Protein AF-A0AA88VQS3-F1 (afdb_monomer_lite)

InterPro domains:
  IPR018170 Aldo/keto reductase, conserved site [PS00798] (30-47)
  IPR020471 Aldo-keto reductase [PTHR11732] (58-135)
  IPR023210 NADP-dependent oxidoreductase domain [PF00248] (70-132)
  IPR036812 NAD(P)-dependent oxidoreductase domain superfamily [G3DSA:3.20.20.100] (1-56)
  IPR036812 NAD(P)-dependent oxidoreductase domain superfamily [G3DSA:3.20.20.100] (57-162)
  IPR036812 NAD(P)-dependent oxidoreductase domain superfamily [SSF51430] (1-52)
  IPR036812 NAD(P)-dependent oxidoreductase domain superfamily [SSF51430] (67-138)

Structure (mmCIF, N/CA/C/O backbone):
data_AF-A0AA88VQS3-F1
#
_entry.id   AF-A0AA88VQS3-F1
#
loop_
_atom_site.group_PDB
_atom_site.id
_atom_site.type_symbol
_atom_site.label_atom_id
_atom_site.label_alt_id
_atom_site.label_comp_id
_atom_site.label_asym_id
_atom_site.label_entity_id
_atom_site.label_seq_id
_atom_site.pdbx_PDB_ins_code
_atom_site.Cartn_x
_atom_site.Cartn_y
_atom_site.Cartn_z
_atom_site.occupancy
_atom_site.B_iso_or_equiv
_atom_site.auth_seq_id
_atom_site.auth_comp_id
_atom_site.auth_asym_id
_atom_site.auth_atom_id
_atom_site.pdbx_PDB_model_num
ATOM 1 N N . MET A 1 1 ? -13.549 12.069 -0.218 1.00 29.30 1 MET A N 1
ATOM 2 C CA . MET A 1 1 ? -14.129 12.288 -1.565 1.00 29.30 1 MET A CA 1
ATOM 3 C C . MET A 1 1 ? -13.356 11.408 -2.540 1.00 29.30 1 MET A C 1
ATOM 5 O O . MET A 1 1 ? -12.134 11.496 -2.493 1.00 29.30 1 MET A O 1
ATOM 9 N N . PRO A 1 2 ? -13.973 10.496 -3.319 1.00 37.31 2 PRO A N 1
ATOM 10 C CA . PRO A 1 2 ? -13.195 9.643 -4.212 1.00 37.31 2 PRO A CA 1
ATOM 11 C C . PRO A 1 2 ? -12.573 10.511 -5.309 1.00 37.31 2 PRO A C 1
ATOM 13 O O . PRO A 1 2 ? -13.267 11.294 -5.954 1.00 37.31 2 PRO A O 1
ATOM 16 N N . VAL A 1 3 ? -11.260 10.395 -5.486 1.00 45.16 3 VAL A N 1
ATOM 17 C CA . VAL A 1 3 ? -10.533 11.075 -6.559 1.00 45.16 3 VAL A CA 1
ATOM 18 C C . VAL A 1 3 ? -10.700 10.219 -7.811 1.00 45.16 3 VAL A C 1
ATOM 20 O O . VAL A 1 3 ? -10.183 9.103 -7.871 1.00 45.16 3 VAL A O 1
ATOM 23 N N . LEU A 1 4 ? -11.479 10.705 -8.779 1.00 41.00 4 LEU A N 1
ATOM 24 C CA . LEU A 1 4 ? -11.559 10.119 -10.116 1.00 41.00 4 LEU A CA 1
ATOM 25 C C . LEU A 1 4 ? -10.145 10.113 -10.715 1.00 41.00 4 LEU A C 1
ATOM 27 O O . LEU A 1 4 ? -9.501 11.158 -10.770 1.00 41.00 4 LEU A O 1
ATOM 31 N N . ARG A 1 5 ? -9.653 8.946 -11.138 1.00 43.94 5 ARG A N 1
ATOM 32 C CA . ARG A 1 5 ? -8.368 8.822 -11.838 1.00 43.94 5 ARG A CA 1
ATOM 33 C C . ARG A 1 5 ? -8.637 8.548 -13.310 1.00 43.94 5 ARG A C 1
ATOM 35 O O . ARG A 1 5 ? -9.440 7.678 -13.636 1.00 43.94 5 ARG A O 1
ATOM 42 N N . LEU A 1 6 ? -7.975 9.308 -14.171 1.00 43.62 6 LEU A N 1
ATOM 43 C CA . LEU A 1 6 ? -8.015 9.161 -15.622 1.00 43.62 6 LEU A CA 1
ATOM 44 C C . LEU A 1 6 ? -6.692 8.539 -16.076 1.00 43.62 6 LEU A C 1
ATOM 46 O O . LEU A 1 6 ? -5.639 8.908 -15.562 1.00 43.62 6 LEU A O 1
ATOM 50 N N . GLY A 1 7 ? -6.759 7.597 -17.014 1.00 54.59 7 GLY A N 1
ATOM 51 C CA . GLY A 1 7 ? -5.598 7.019 -17.691 1.00 54.59 7 GLY A CA 1
ATOM 52 C C . GLY A 1 7 ? -5.650 7.348 -19.179 1.00 54.59 7 GLY A C 1
ATOM 53 O O . GLY A 1 7 ? -6.736 7.411 -19.759 1.00 54.59 7 GLY A O 1
ATOM 54 N N . THR A 1 8 ? -4.494 7.578 -19.796 1.00 58.16 8 THR A N 1
ATOM 55 C CA . THR A 1 8 ? -4.369 7.834 -21.238 1.00 58.16 8 THR A CA 1
ATOM 56 C C . THR A 1 8 ? -3.200 7.017 -21.776 1.00 58.16 8 THR A C 1
ATOM 58 O O . THR A 1 8 ? -2.211 6.838 -21.069 1.00 58.16 8 THR A O 1
ATOM 61 N N . ALA A 1 9 ? -3.306 6.536 -23.012 1.00 61.72 9 ALA A N 1
ATOM 62 C CA . ALA A 1 9 ? -2.210 5.907 -23.738 1.00 61.72 9 ALA A CA 1
ATOM 63 C C . ALA A 1 9 ? -2.066 6.596 -25.098 1.00 61.72 9 ALA A C 1
ATOM 65 O O . ALA A 1 9 ? -3.059 7.052 -25.671 1.00 61.72 9 ALA A O 1
ATOM 66 N N . HIS A 1 10 ? -0.840 6.679 -25.611 1.00 64.44 10 HIS A N 1
ATOM 67 C CA . HIS A 1 10 ? -0.561 7.311 -26.896 1.00 64.44 10 HIS A CA 1
ATOM 68 C C . HIS A 1 10 ? -0.208 6.266 -27.962 1.00 64.44 10 HIS A C 1
ATOM 70 O O . HIS A 1 10 ? 0.568 5.348 -27.700 1.00 64.44 10 HIS A O 1
ATOM 76 N N . TYR A 1 11 ? -0.784 6.416 -29.160 1.00 59.56 11 TYR A N 1
ATOM 77 C CA . TYR A 1 11 ? -0.468 5.605 -30.335 1.00 59.56 11 TYR A CA 1
ATOM 78 C C . TYR A 1 11 ? -0.290 6.509 -31.570 1.00 59.56 11 TYR A C 1
ATOM 80 O O . TYR A 1 11 ? -1.195 7.304 -31.846 1.00 59.56 11 TYR A O 1
ATOM 88 N N . PRO A 1 12 ? 0.810 6.387 -32.342 1.00 73.00 12 PRO A N 1
ATOM 89 C CA . PRO A 1 12 ? 1.935 5.454 -32.168 1.00 73.00 12 PRO A CA 1
ATOM 90 C C . PRO A 1 12 ? 2.741 5.746 -30.895 1.00 73.00 12 PRO A C 1
ATOM 92 O O . PRO A 1 12 ? 2.630 6.832 -30.348 1.00 73.00 12 PRO A O 1
ATOM 95 N N . LEU A 1 13 ? 3.526 4.787 -30.396 1.00 74.56 13 LEU A N 1
ATOM 96 C CA . LEU A 1 13 ? 4.320 4.992 -29.177 1.00 74.56 13 LEU A CA 1
ATOM 97 C C . LEU A 1 13 ? 5.271 6.191 -29.344 1.00 74.56 13 LEU A C 1
ATOM 99 O O . LEU A 1 13 ? 5.919 6.345 -30.380 1.00 74.56 13 LEU A O 1
ATOM 103 N N . VAL A 1 14 ? 5.339 7.040 -28.320 1.00 77.12 14 VAL A N 1
ATOM 104 C CA . VAL A 1 14 ? 6.242 8.200 -28.263 1.00 77.12 14 VAL A CA 1
ATOM 105 C C . VAL A 1 14 ? 7.538 7.844 -27.545 1.00 77.12 14 VAL A C 1
ATOM 107 O O . VAL A 1 14 ? 7.583 6.917 -26.744 1.00 77.12 14 VAL A O 1
ATOM 110 N N . GLY A 1 15 ? 8.604 8.591 -27.839 1.00 80.56 15 GLY A N 1
ATOM 111 C CA . GLY A 1 15 ? 9.914 8.369 -27.229 1.00 80.56 15 GLY A CA 1
ATOM 112 C C . GLY A 1 15 ? 9.933 8.593 -25.712 1.00 80.56 15 GLY A C 1
ATOM 113 O O . GLY A 1 15 ? 9.138 9.371 -25.180 1.00 80.56 15 GLY A O 1
ATOM 114 N N . SER A 1 16 ? 10.898 7.949 -25.047 1.00 82.12 16 SER A N 1
ATOM 115 C CA . SER A 1 16 ? 11.086 7.936 -23.584 1.00 82.12 16 SER A CA 1
ATOM 116 C C . SER A 1 16 ? 11.011 9.331 -22.943 1.00 82.12 16 SER A C 1
ATOM 118 O O . SER A 1 16 ? 10.274 9.536 -21.983 1.00 82.12 16 SER A O 1
ATOM 120 N N . GLU A 1 17 ? 11.671 10.326 -23.544 1.00 85.00 17 GLU A N 1
ATOM 121 C CA . GLU A 1 17 ? 11.687 11.717 -23.060 1.00 85.00 17 GLU A CA 1
ATOM 122 C C . GLU A 1 17 ? 10.296 12.360 -22.993 1.00 85.00 17 GLU A C 1
ATOM 124 O O . GLU A 1 17 ? 9.970 13.078 -22.047 1.00 85.00 17 GLU A O 1
ATOM 129 N N . ALA A 1 18 ? 9.448 12.094 -23.990 1.00 84.44 18 ALA A N 1
ATOM 130 C CA . ALA A 1 18 ? 8.100 12.651 -24.026 1.00 84.44 18 ALA A CA 1
ATOM 131 C C . ALA A 1 18 ? 7.221 12.034 -22.930 1.00 84.44 18 ALA A C 1
ATOM 133 O O . ALA A 1 18 ? 6.451 12.746 -22.285 1.00 84.44 18 ALA A O 1
ATOM 134 N N . VAL A 1 19 ? 7.371 10.725 -22.694 1.00 84.62 19 VAL A N 1
ATOM 135 C CA . VAL A 1 19 ? 6.672 10.007 -21.620 1.00 84.62 19 VAL A CA 1
ATOM 136 C C . VAL A 1 19 ? 7.124 10.528 -20.260 1.00 84.62 19 VAL A C 1
ATOM 138 O O . VAL A 1 19 ? 6.284 10.919 -19.451 1.00 84.62 19 VAL A O 1
ATOM 141 N N . LYS A 1 20 ? 8.439 10.608 -20.032 1.00 86.50 20 LYS A N 1
ATOM 142 C CA . LYS A 1 20 ? 9.022 11.101 -18.780 1.00 86.50 20 LYS A CA 1
ATOM 143 C C . LYS A 1 20 ? 8.522 12.509 -18.446 1.00 86.50 20 LYS A C 1
ATOM 145 O O . LYS A 1 20 ? 8.022 12.739 -17.345 1.00 86.50 20 LYS A O 1
ATOM 150 N N . LYS A 1 21 ? 8.568 13.431 -19.415 1.00 87.31 21 LYS A N 1
ATOM 151 C CA . LYS A 1 21 ? 8.079 14.807 -19.240 1.00 87.31 21 LYS A CA 1
ATOM 152 C C . LYS A 1 21 ? 6.589 14.858 -18.883 1.00 87.31 21 LYS A C 1
ATOM 154 O O . LYS A 1 21 ? 6.214 15.566 -17.953 1.00 87.31 21 LYS A O 1
ATOM 159 N N . ALA A 1 22 ? 5.752 14.091 -19.582 1.00 84.62 22 ALA A N 1
ATOM 160 C CA . ALA A 1 22 ? 4.316 14.045 -19.304 1.00 84.62 22 ALA A CA 1
ATOM 161 C C . ALA A 1 22 ? 4.011 13.510 -17.893 1.00 84.62 22 ALA A C 1
ATOM 163 O O . ALA A 1 22 ? 3.106 14.007 -17.222 1.00 84.62 22 ALA A O 1
ATOM 164 N N . VAL A 1 23 ? 4.777 12.519 -17.425 1.00 82.94 23 VAL A N 1
ATOM 165 C CA . VAL A 1 23 ? 4.652 11.990 -16.060 1.00 82.94 23 VAL A CA 1
ATOM 166 C C . VAL A 1 23 ? 5.042 13.044 -15.022 1.00 82.94 23 VAL A C 1
ATOM 168 O O . VAL A 1 23 ? 4.299 13.227 -14.059 1.00 82.94 23 VAL A O 1
ATOM 171 N N . LEU A 1 24 ? 6.151 13.765 -15.216 1.00 84.38 24 LEU A N 1
ATOM 172 C CA . LEU A 1 24 ? 6.576 14.835 -14.302 1.00 84.38 24 LEU A CA 1
ATOM 173 C C . LEU A 1 24 ? 5.509 15.933 -14.177 1.00 84.38 24 LEU A C 1
ATOM 175 O O . LEU A 1 24 ? 5.097 16.261 -13.064 1.00 84.38 24 LEU A O 1
ATOM 179 N N . GLU A 1 25 ? 4.983 16.423 -15.303 1.00 83.75 25 GLU A N 1
ATOM 180 C CA . GLU A 1 25 ? 3.902 17.421 -15.316 1.00 83.75 25 GLU A CA 1
ATOM 181 C C . GLU A 1 25 ? 2.645 16.901 -14.601 1.00 83.75 25 GLU A C 1
ATOM 183 O O . GLU A 1 25 ? 2.011 17.616 -13.825 1.00 83.75 25 GLU A O 1
ATOM 188 N N . ALA A 1 26 ? 2.286 15.631 -14.802 1.00 78.88 26 ALA A N 1
ATOM 189 C CA . ALA A 1 26 ? 1.162 15.028 -14.098 1.00 78.88 26 ALA A CA 1
ATOM 190 C C . ALA A 1 26 ? 1.402 14.975 -12.576 1.00 78.88 26 ALA A C 1
ATOM 192 O O . ALA A 1 26 ? 0.485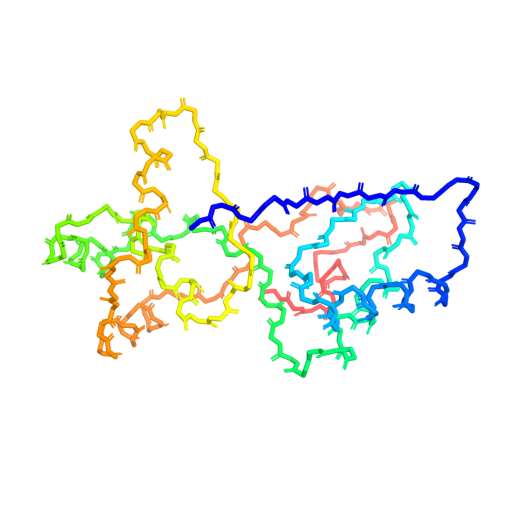 15.269 -11.803 1.00 78.88 26 ALA A O 1
ATOM 193 N N . ILE A 1 27 ? 2.617 14.648 -12.124 1.00 80.56 27 ILE A N 1
ATOM 194 C CA . ILE A 1 27 ? 2.968 14.668 -10.695 1.00 80.56 27 ILE A CA 1
ATOM 195 C C . ILE A 1 27 ? 2.839 16.089 -10.126 1.00 80.56 27 ILE A C 1
ATOM 197 O O . ILE A 1 27 ? 2.230 16.254 -9.058 1.00 80.56 27 ILE A O 1
ATOM 201 N N . GLU A 1 28 ? 3.333 17.106 -10.838 1.00 76.44 28 GLU A N 1
ATOM 202 C CA . GLU A 1 28 ? 3.198 18.524 -10.462 1.00 76.44 28 GLU A CA 1
ATOM 203 C C . GLU A 1 28 ? 1.729 18.960 -10.369 1.00 76.44 28 GLU A C 1
ATOM 205 O O . GLU A 1 28 ? 1.334 19.631 -9.414 1.00 76.44 28 GLU A O 1
ATOM 210 N N . LEU A 1 29 ? 0.887 18.499 -11.298 1.00 75.25 29 LEU A N 1
ATOM 211 C CA . LEU A 1 29 ? -0.559 18.753 -11.313 1.00 75.25 29 LEU A CA 1
ATOM 212 C C . LEU A 1 29 ? -1.343 17.968 -10.245 1.00 75.25 29 LEU A C 1
ATOM 214 O O . LEU A 1 29 ? -2.563 18.112 -10.142 1.00 75.25 29 LEU A O 1
ATOM 218 N N . GLY A 1 30 ? -0.671 17.143 -9.438 1.00 70.06 30 GLY A N 1
ATOM 219 C CA . GLY A 1 30 ? -1.286 16.420 -8.324 1.00 70.06 30 GLY A CA 1
ATOM 220 C C . GLY A 1 30 ? -1.735 14.994 -8.648 1.00 70.06 30 GLY A C 1
ATOM 221 O O . GLY A 1 30 ? -2.363 14.354 -7.800 1.00 70.06 30 GLY A O 1
ATOM 222 N N . TYR A 1 31 ? -1.400 14.451 -9.823 1.00 66.50 31 TYR A N 1
ATOM 223 C CA . TYR A 1 31 ? -1.606 13.029 -10.093 1.00 66.50 31 TYR A CA 1
ATOM 224 C C . TYR A 1 31 ? -0.679 12.202 -9.196 1.00 66.50 31 TYR A C 1
ATOM 226 O O . TYR A 1 31 ? 0.490 12.522 -8.972 1.00 66.50 31 TYR A O 1
ATOM 234 N N . ARG A 1 32 ? -1.233 11.137 -8.619 1.00 67.44 32 ARG A N 1
ATOM 235 C CA . ARG A 1 32 ? -0.531 10.225 -7.696 1.00 67.44 32 ARG A CA 1
ATOM 236 C C . ARG A 1 32 ? -0.672 8.764 -8.104 1.00 67.44 32 ARG A C 1
ATOM 238 O O . ARG A 1 32 ? -0.334 7.864 -7.344 1.00 67.44 32 ARG A O 1
ATOM 245 N N . HIS A 1 33 ? -1.226 8.520 -9.285 1.00 70.38 33 HIS A N 1
ATOM 246 C CA . HIS A 1 33 ? -1.433 7.183 -9.803 1.00 70.38 33 HIS A CA 1
ATOM 247 C C . HIS A 1 33 ? -1.051 7.133 -11.262 1.00 70.38 33 HIS A C 1
ATOM 249 O O . HIS A 1 33 ? -1.607 7.865 -12.076 1.00 70.38 33 HIS A O 1
ATOM 255 N N . PHE A 1 34 ? -0.135 6.225 -11.539 1.00 72.12 34 PHE A N 1
ATOM 256 C CA . PHE A 1 34 ? 0.393 5.935 -12.849 1.00 72.12 34 PHE A CA 1
ATOM 257 C C . PHE A 1 34 ? 0.308 4.423 -13.006 1.00 72.12 34 PHE A C 1
ATOM 259 O O . PHE A 1 34 ? 0.629 3.690 -12.068 1.00 72.12 34 PHE A O 1
ATOM 266 N N . ASP A 1 35 ? -0.192 3.980 -14.149 1.00 72.31 35 ASP A N 1
ATOM 267 C CA . ASP A 1 35 ? -0.284 2.573 -14.517 1.00 72.31 35 ASP A CA 1
ATOM 268 C C . ASP A 1 35 ? 0.547 2.375 -15.783 1.00 72.31 35 ASP A C 1
ATOM 270 O O . ASP A 1 35 ? 0.521 3.216 -16.683 1.00 72.31 35 ASP A O 1
ATOM 274 N N . THR A 1 36 ? 1.316 1.294 -15.828 1.00 70.56 36 THR A N 1
ATOM 275 C CA . THR A 1 36 ? 2.165 0.936 -16.967 1.00 70.56 36 THR A CA 1
ATOM 276 C C . THR A 1 36 ? 2.098 -0.570 -17.177 1.00 70.56 36 THR A C 1
ATOM 278 O O . THR A 1 36 ? 1.865 -1.330 -16.238 1.00 70.56 36 THR A O 1
ATOM 281 N N . ALA A 1 37 ? 2.299 -1.010 -18.414 1.00 67.75 37 ALA A N 1
ATOM 282 C CA . ALA A 1 37 ? 2.341 -2.415 -18.788 1.00 67.75 37 ALA A CA 1
ATOM 283 C C . ALA A 1 37 ? 3.330 -2.607 -19.937 1.00 67.75 37 ALA A C 1
ATOM 285 O O . ALA A 1 37 ? 3.488 -1.698 -20.753 1.00 67.75 37 ALA A O 1
ATOM 286 N N . PHE A 1 38 ? 3.893 -3.819 -20.050 1.00 64.75 38 PHE A N 1
ATOM 287 C CA . PHE A 1 38 ? 4.997 -4.134 -20.975 1.00 64.75 38 PHE A CA 1
ATOM 288 C C . PHE A 1 38 ? 4.713 -3.733 -22.425 1.00 64.75 38 PHE A C 1
ATOM 290 O O . PHE A 1 38 ? 5.603 -3.337 -23.172 1.00 64.75 38 PHE A O 1
ATOM 297 N N . LEU A 1 39 ? 3.441 -3.788 -22.820 1.00 68.94 39 LEU A N 1
ATOM 298 C CA . LEU A 1 39 ? 2.983 -3.410 -24.151 1.00 68.94 39 LEU A CA 1
ATOM 299 C C . LEU A 1 39 ? 3.212 -1.923 -24.484 1.00 68.94 39 LEU A C 1
ATOM 301 O O . LEU A 1 39 ? 3.343 -1.583 -25.658 1.00 68.94 39 LEU A O 1
ATOM 305 N N . TYR A 1 40 ? 3.234 -1.044 -23.481 1.00 70.94 40 TYR A N 1
ATOM 306 C CA . TYR A 1 40 ? 3.357 0.404 -23.660 1.00 70.94 40 TYR A CA 1
ATOM 307 C C . TYR A 1 40 ? 4.813 0.875 -23.710 1.00 70.94 40 TYR A C 1
ATOM 309 O O . TYR A 1 40 ? 5.060 1.968 -24.212 1.00 70.94 40 TYR A O 1
ATOM 317 N N . GLN A 1 41 ? 5.764 0.060 -23.233 1.00 73.75 41 GLN A N 1
ATOM 318 C CA . GLN A 1 41 ? 7.188 0.412 -23.132 1.00 73.75 41 GLN A CA 1
ATOM 319 C C . GLN A 1 41 ? 7.417 1.734 -22.377 1.00 73.75 41 GLN A C 1
ATOM 321 O O . GLN A 1 41 ? 8.304 2.521 -22.704 1.00 73.75 41 GLN A O 1
ATOM 326 N N . THR A 1 42 ? 6.578 1.997 -21.374 1.00 79.19 42 THR A N 1
ATOM 327 C CA . THR A 1 42 ? 6.594 3.232 -20.577 1.00 79.19 42 THR A CA 1
ATOM 328 C C . THR A 1 42 ? 7.169 3.030 -19.180 1.00 79.19 42 THR A C 1
ATOM 330 O O . THR A 1 42 ? 7.297 3.999 -18.437 1.00 79.19 42 THR A O 1
ATOM 333 N N . GLU A 1 43 ? 7.528 1.800 -18.808 1.00 79.06 43 GLU A N 1
ATOM 334 C CA . GLU A 1 43 ? 8.018 1.442 -17.475 1.00 79.06 43 GLU A CA 1
ATOM 335 C C . GLU A 1 43 ? 9.276 2.206 -17.093 1.00 79.06 43 GLU A C 1
ATOM 337 O O . GLU A 1 43 ? 9.330 2.804 -16.020 1.00 79.06 43 GLU A O 1
ATOM 342 N N . GLN A 1 44 ? 10.271 2.199 -17.981 1.00 79.44 44 GLN A N 1
ATOM 343 C CA . GLN A 1 44 ? 11.555 2.842 -17.740 1.00 79.44 44 GLN A CA 1
ATOM 344 C C . GLN A 1 44 ? 11.416 4.370 -17.585 1.00 79.44 44 GLN A C 1
ATOM 346 O O . GLN A 1 44 ? 11.782 4.874 -16.522 1.00 79.44 44 GLN A O 1
ATOM 351 N N . PRO A 1 45 ? 10.818 5.121 -18.537 1.00 83.12 45 PRO A N 1
ATOM 352 C CA . PRO A 1 45 ? 10.622 6.563 -18.360 1.00 83.12 45 PRO A CA 1
ATOM 353 C C . PRO A 1 45 ? 9.713 6.922 -17.179 1.00 83.12 45 PRO A C 1
ATOM 355 O O . PRO A 1 45 ? 9.915 7.962 -16.552 1.00 83.12 45 PRO A O 1
ATOM 358 N N . LEU A 1 46 ? 8.722 6.084 -16.849 1.00 82.50 46 LEU A N 1
ATOM 359 C CA . LEU A 1 46 ? 7.901 6.271 -15.651 1.00 82.50 46 LEU A CA 1
ATOM 360 C C . LEU A 1 46 ? 8.743 6.134 -14.377 1.00 82.50 46 LEU A C 1
ATOM 362 O O . LEU A 1 46 ? 8.635 6.976 -13.487 1.00 82.50 46 LEU A O 1
ATOM 366 N N . GLY A 1 47 ? 9.581 5.098 -14.292 1.00 78.38 47 GLY A N 1
ATOM 367 C CA . GLY A 1 47 ? 10.490 4.885 -13.166 1.00 78.38 47 GLY A CA 1
ATOM 368 C C . GLY A 1 47 ? 11.458 6.052 -12.984 1.00 78.38 47 GLY A C 1
ATOM 369 O O . GLY A 1 47 ? 11.592 6.570 -11.876 1.00 78.38 47 GLY A O 1
ATOM 370 N N . GLU A 1 48 ? 12.051 6.531 -14.078 1.00 82.94 48 GLU A N 1
ATOM 371 C CA . GLU A 1 48 ? 12.939 7.698 -14.074 1.00 82.94 48 GLU A CA 1
ATOM 372 C C . GLU A 1 48 ? 12.218 8.975 -13.618 1.00 82.94 48 GLU A C 1
ATOM 374 O O . GLU A 1 48 ? 12.744 9.706 -12.781 1.00 82.94 48 GLU A O 1
ATOM 379 N N . ALA A 1 49 ? 11.007 9.241 -14.123 1.00 83.50 49 ALA A N 1
ATOM 380 C CA . ALA A 1 49 ? 10.211 10.398 -13.709 1.00 83.50 49 ALA A CA 1
ATOM 381 C C . ALA A 1 49 ? 9.815 10.334 -12.227 1.00 83.50 49 ALA A C 1
ATOM 383 O O . ALA A 1 49 ? 9.857 11.347 -11.532 1.00 83.50 49 ALA A O 1
ATOM 384 N N . ILE A 1 50 ? 9.442 9.152 -11.726 1.00 82.06 50 ILE A N 1
ATOM 385 C CA . ILE A 1 50 ? 9.114 8.957 -10.309 1.00 82.06 50 ILE A CA 1
ATOM 386 C C . ILE A 1 50 ? 10.353 9.179 -9.440 1.00 82.06 50 ILE A C 1
ATOM 388 O O . ILE A 1 50 ? 10.253 9.882 -8.437 1.00 82.06 50 ILE A O 1
ATOM 392 N N . ALA A 1 51 ? 11.504 8.615 -9.817 1.00 78.19 51 ALA A N 1
ATOM 393 C CA . ALA A 1 51 ? 12.756 8.779 -9.080 1.00 78.19 51 ALA A CA 1
ATOM 394 C C . ALA A 1 51 ? 13.231 10.241 -9.054 1.00 78.19 51 ALA A C 1
ATOM 396 O O . ALA A 1 51 ? 13.778 10.699 -8.053 1.00 78.19 51 ALA A O 1
ATOM 397 N N . GLU A 1 52 ? 12.998 10.980 -10.140 1.00 82.69 52 GLU A N 1
ATOM 398 C CA . GLU A 1 52 ? 13.309 12.407 -10.235 1.00 82.69 52 GLU A CA 1
ATOM 399 C C . GLU A 1 52 ? 12.343 13.270 -9.407 1.00 82.69 52 GLU A C 1
ATOM 401 O O . GLU A 1 52 ? 12.775 14.180 -8.701 1.00 82.69 52 GLU A O 1
ATOM 406 N N . ALA A 1 53 ? 11.041 12.975 -9.449 1.00 78.94 53 ALA A N 1
ATOM 407 C CA . ALA A 1 53 ? 10.023 13.759 -8.750 1.00 78.94 53 ALA A CA 1
ATOM 408 C C . ALA A 1 53 ? 9.917 13.450 -7.248 1.00 78.94 53 ALA A C 1
ATOM 410 O O . ALA A 1 53 ? 9.425 14.282 -6.480 1.00 78.94 53 ALA A O 1
ATOM 411 N N . LEU A 1 54 ? 10.326 12.254 -6.820 1.00 66.50 54 LEU A N 1
ATOM 412 C CA . LEU A 1 54 ? 10.239 11.801 -5.436 1.00 66.50 54 LEU A CA 1
ATOM 413 C C . LEU A 1 54 ? 11.618 11.322 -4.966 1.00 66.50 54 LEU A C 1
ATOM 415 O O . LEU A 1 54 ? 12.044 10.235 -5.359 1.00 66.50 54 LEU A O 1
ATOM 419 N N . PRO A 1 55 ? 12.306 12.063 -4.076 1.00 47.88 55 PRO A N 1
ATOM 420 C CA . PRO A 1 55 ? 13.486 11.533 -3.410 1.00 47.88 55 PRO A CA 1
ATOM 421 C C . PRO A 1 55 ? 13.073 10.334 -2.539 1.00 47.88 55 PRO A C 1
ATOM 423 O O . PRO A 1 55 ? 12.503 10.502 -1.467 1.00 47.88 55 PRO A O 1
ATOM 426 N N . VAL A 1 56 ? 13.323 9.130 -3.067 1.00 45.69 56 VAL A N 1
ATOM 427 C CA . VAL A 1 56 ? 13.281 7.798 -2.435 1.00 45.69 56 VAL A CA 1
ATOM 428 C C . VAL A 1 56 ? 12.108 7.567 -1.468 1.00 45.69 56 VAL A C 1
ATOM 430 O O . VAL A 1 56 ? 12.252 7.723 -0.261 1.00 45.69 56 VAL A O 1
ATOM 433 N N . ALA A 1 57 ? 10.969 7.099 -1.994 1.00 35.00 57 ALA A N 1
ATOM 434 C CA . ALA A 1 57 ? 9.995 6.282 -1.248 1.00 35.00 57 ALA A CA 1
ATOM 435 C C . ALA A 1 57 ? 8.981 5.588 -2.186 1.00 35.00 57 ALA A C 1
ATOM 437 O O . ALA A 1 57 ? 7.770 5.652 -1.978 1.00 35.00 57 ALA A O 1
ATOM 438 N N . ALA A 1 58 ? 9.440 4.922 -3.249 1.00 32.84 58 ALA A N 1
ATOM 439 C CA . ALA A 1 58 ? 8.576 4.039 -4.034 1.00 32.84 58 ALA A CA 1
ATOM 440 C C . ALA A 1 58 ? 8.579 2.633 -3.413 1.00 32.84 58 ALA A C 1
ATOM 442 O O . ALA A 1 58 ? 9.110 1.682 -3.979 1.00 32.84 58 ALA A O 1
ATOM 443 N N . HIS A 1 59 ? 7.992 2.484 -2.223 1.00 40.09 59 HIS A N 1
ATOM 444 C CA . HIS A 1 59 ? 7.694 1.146 -1.724 1.00 40.09 59 HIS A CA 1
ATOM 445 C C . HIS A 1 59 ? 6.534 0.577 -2.536 1.00 40.09 59 HIS A C 1
ATOM 447 O O . HIS A 1 59 ? 5.383 1.006 -2.420 1.00 40.09 59 HIS A O 1
ATOM 453 N N . SER A 1 60 ? 6.890 -0.367 -3.413 1.00 41.19 60 SER A N 1
ATOM 454 C CA . SER A 1 60 ? 5.967 -1.232 -4.139 1.00 41.19 60 SER A CA 1
ATOM 455 C C . SER A 1 60 ? 4.822 -1.689 -3.232 1.00 41.19 60 SER A C 1
ATOM 457 O O . SER A 1 60 ? 5.002 -1.933 -2.040 1.00 41.19 60 SER A O 1
ATOM 459 N N . SER A 1 61 ? 3.624 -1.760 -3.812 1.00 37.44 61 SER A N 1
ATOM 460 C CA . SER A 1 61 ? 2.376 -2.142 -3.155 1.00 37.44 61 SER A CA 1
ATOM 461 C C . SER A 1 61 ? 2.578 -3.315 -2.191 1.00 37.44 61 SER A C 1
ATOM 463 O O . SER A 1 61 ? 2.658 -4.468 -2.620 1.00 37.44 61 SER A O 1
ATOM 465 N N . LEU A 1 62 ? 2.647 -3.007 -0.893 1.00 38.78 62 LEU A N 1
ATOM 466 C CA . LEU A 1 62 ? 2.711 -3.972 0.199 1.00 38.78 62 LEU A CA 1
ATOM 467 C C . LEU A 1 62 ? 1.438 -4.813 0.142 1.00 38.78 62 LEU A C 1
ATOM 469 O O . LEU A 1 62 ? 0.382 -4.461 0.673 1.00 38.78 62 LEU A O 1
ATOM 473 N N . ARG A 1 63 ? 1.510 -5.944 -0.557 1.00 43.94 63 ARG A N 1
ATOM 474 C CA . ARG A 1 63 ? 0.495 -6.973 -0.427 1.00 43.94 63 ARG A CA 1
ATOM 475 C C . ARG A 1 63 ? 0.742 -7.604 0.935 1.00 43.94 63 ARG A C 1
ATOM 477 O O . ARG A 1 63 ? 1.729 -8.303 1.130 1.00 43.94 63 ARG A O 1
ATOM 484 N N . ALA A 1 64 ? -0.164 -7.319 1.862 1.00 42.84 64 ALA A N 1
ATOM 485 C CA . ALA A 1 64 ? -0.245 -7.803 3.236 1.00 42.84 64 ALA A CA 1
ATOM 486 C C . ALA A 1 64 ? -0.415 -9.341 3.341 1.00 42.84 64 ALA A C 1
ATOM 488 O O . ALA A 1 64 ? -1.299 -9.829 4.039 1.00 42.84 64 ALA A O 1
ATOM 489 N N . VAL A 1 65 ? 0.388 -10.130 2.618 1.00 38.78 65 VAL A N 1
ATOM 490 C CA . VAL A 1 65 ? 0.289 -11.598 2.582 1.00 38.78 65 VAL A CA 1
ATOM 491 C C . VAL A 1 65 ? 0.895 -12.221 3.849 1.00 38.78 65 VAL A C 1
ATOM 493 O O . VAL A 1 65 ? 0.439 -13.275 4.272 1.00 38.78 65 VAL A O 1
ATOM 496 N N . GLY A 1 66 ? 1.817 -11.531 4.536 1.00 43.97 66 GLY A N 1
ATOM 497 C CA . GLY A 1 66 ? 2.342 -11.944 5.852 1.00 43.97 66 GLY A CA 1
ATOM 498 C C . GLY A 1 66 ? 1.626 -11.333 7.068 1.00 43.97 66 GLY A C 1
ATOM 499 O O . GLY A 1 66 ? 1.811 -11.783 8.193 1.00 43.97 66 GLY A O 1
ATOM 500 N N . ALA A 1 67 ? 0.788 -10.315 6.862 1.00 55.34 67 ALA A N 1
ATOM 501 C CA . ALA A 1 67 ? 0.229 -9.499 7.940 1.00 55.34 67 ALA A CA 1
ATOM 502 C C . ALA A 1 67 ? -1.028 -10.112 8.590 1.00 55.34 67 ALA A C 1
ATOM 504 O O . ALA A 1 67 ? -1.300 -9.892 9.767 1.00 55.34 67 ALA A O 1
ATOM 505 N N . ALA A 1 68 ? -1.794 -10.923 7.851 1.00 51.25 68 ALA A N 1
ATOM 506 C CA . ALA A 1 68 ? -3.072 -11.462 8.328 1.00 51.25 68 ALA A CA 1
ATOM 507 C C . ALA A 1 68 ? -2.944 -12.412 9.541 1.00 51.25 68 ALA A C 1
ATOM 509 O O . ALA A 1 68 ? -3.917 -12.610 10.266 1.00 51.25 68 ALA A O 1
ATOM 510 N N . GLY A 1 69 ? -1.757 -12.990 9.764 1.00 59.81 69 GLY A N 1
ATOM 511 C CA . GLY A 1 69 ? -1.454 -13.857 10.908 1.00 59.81 69 GLY A CA 1
ATOM 512 C C . GLY A 1 69 ? -0.730 -13.165 12.068 1.00 59.81 69 GLY A C 1
ATOM 513 O O . GLY A 1 69 ? -0.484 -13.815 13.079 1.00 59.81 69 GLY A O 1
ATOM 514 N N . CYS A 1 70 ? -0.381 -11.882 11.939 1.00 80.50 70 CYS A N 1
ATOM 515 C CA . CYS A 1 70 ? 0.395 -11.159 12.942 1.00 80.50 70 CYS A CA 1
ATOM 516 C C . CYS A 1 70 ? -0.471 -10.832 14.166 1.00 80.50 70 CYS A C 1
ATOM 518 O O . CYS A 1 70 ? -1.493 -10.155 14.044 1.00 80.50 70 CYS A O 1
ATOM 520 N N . GLU A 1 71 ? -0.051 -11.287 15.346 1.00 88.94 71 GLU A N 1
ATOM 521 C CA . GLU A 1 71 ? -0.805 -11.078 16.587 1.00 88.94 71 GLU A CA 1
ATOM 522 C C . GLU A 1 71 ? -0.903 -9.591 16.949 1.00 88.94 71 GLU A C 1
ATOM 524 O O . GLU A 1 71 ? -1.981 -9.110 17.281 1.00 88.94 71 GLU A O 1
ATOM 529 N N . VAL A 1 72 ? 0.171 -8.827 16.717 1.00 91.00 72 VAL A N 1
ATOM 530 C CA . VAL A 1 72 ? 0.200 -7.367 16.914 1.00 91.00 72 VAL A CA 1
ATOM 531 C C . VAL A 1 72 ? -0.909 -6.668 16.125 1.00 91.00 72 VAL A C 1
ATOM 533 O O . VAL A 1 72 ? -1.572 -5.769 16.636 1.00 91.00 72 VAL A O 1
ATOM 536 N N . LEU A 1 73 ? -1.160 -7.092 14.884 1.00 90.69 73 LEU A N 1
ATOM 537 C CA . LEU A 1 73 ? -2.219 -6.499 14.069 1.00 90.69 73 LEU A CA 1
ATOM 538 C C . LEU A 1 73 ? -3.619 -6.864 14.565 1.00 90.69 73 LEU A C 1
ATOM 540 O O . LEU A 1 73 ? -4.527 -6.044 14.428 1.00 90.69 73 LEU A O 1
ATOM 544 N N . LYS A 1 74 ? -3.808 -8.059 15.136 1.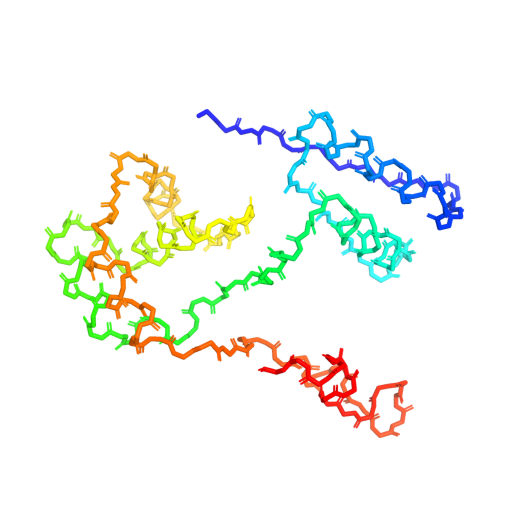00 92.19 74 LYS A N 1
ATOM 545 C CA . LYS A 1 74 ? -5.087 -8.463 15.739 1.00 92.19 74 LYS A CA 1
ATOM 546 C C . LYS A 1 74 ? -5.368 -7.682 17.016 1.00 92.19 74 LYS A C 1
ATOM 548 O O . LYS A 1 74 ? -6.472 -7.170 17.155 1.00 92.19 74 LYS A O 1
ATOM 553 N N . GLU A 1 75 ? -4.373 -7.537 17.888 1.00 94.06 75 GLU A N 1
ATOM 554 C CA . GLU A 1 75 ? -4.490 -6.762 19.129 1.00 94.06 75 GLU A CA 1
ATOM 555 C C . GLU A 1 75 ? -4.864 -5.303 18.838 1.00 94.06 75 GLU A C 1
ATOM 557 O O . GLU A 1 75 ? -5.793 -4.758 19.434 1.00 94.06 75 GLU A O 1
ATOM 562 N N . ILE A 1 76 ? -4.188 -4.677 17.867 1.00 94.62 76 ILE A N 1
ATOM 563 C CA . ILE A 1 76 ? -4.493 -3.301 17.450 1.00 94.62 76 ILE A CA 1
ATOM 564 C C . ILE A 1 76 ? -5.886 -3.222 16.813 1.00 94.62 76 ILE A C 1
ATOM 566 O O . ILE A 1 76 ? -6.640 -2.286 17.082 1.00 94.62 76 ILE A O 1
ATOM 570 N N . ALA A 1 77 ? -6.251 -4.198 15.977 1.00 93.62 77 ALA A N 1
ATOM 571 C CA . ALA A 1 77 ? -7.571 -4.261 15.356 1.00 93.62 77 ALA A CA 1
ATOM 572 C C . ALA A 1 77 ? -8.688 -4.344 16.410 1.00 93.62 77 ALA A C 1
ATOM 574 O O . ALA A 1 77 ? -9.654 -3.582 16.336 1.00 93.62 77 ALA A O 1
ATOM 575 N N . GLU A 1 78 ? -8.525 -5.199 17.421 1.00 95.50 78 GLU A N 1
ATOM 576 C CA . GLU A 1 78 ? -9.464 -5.341 18.534 1.00 95.50 78 GLU A CA 1
ATOM 577 C C . GLU A 1 78 ? -9.551 -4.056 19.366 1.00 95.50 78 GLU A C 1
ATOM 579 O O . GLU A 1 78 ? -10.647 -3.528 19.558 1.00 95.50 78 GLU A O 1
ATOM 584 N N . ALA A 1 79 ? -8.409 -3.481 19.759 1.00 95.62 79 ALA A N 1
ATOM 585 C CA . ALA A 1 79 ? -8.359 -2.242 20.538 1.00 95.62 79 ALA A CA 1
ATOM 586 C C . ALA A 1 79 ? -9.026 -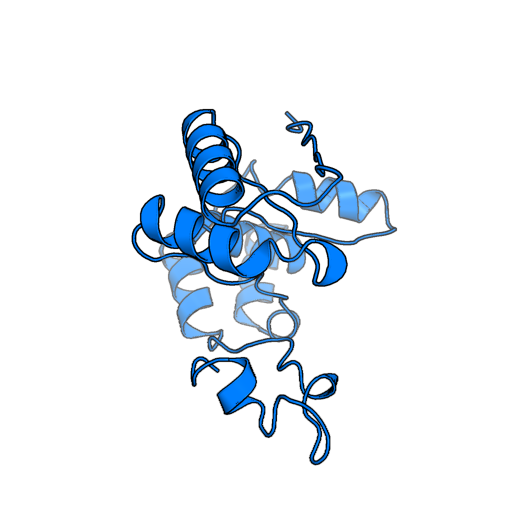1.051 19.823 1.00 95.62 79 ALA A C 1
ATOM 588 O O . ALA A 1 79 ? -9.626 -0.189 20.467 1.00 95.62 79 ALA A O 1
ATOM 589 N N . LYS A 1 80 ? -8.946 -0.997 18.487 1.00 94.12 80 LYS A N 1
ATOM 590 C CA . LYS A 1 80 ? -9.553 0.066 17.666 1.00 94.12 80 LYS A CA 1
ATOM 591 C C . LYS A 1 80 ? -10.989 -0.239 17.234 1.00 94.12 80 LYS A C 1
ATOM 593 O O . LYS A 1 80 ? -11.632 0.635 16.648 1.00 94.12 80 LYS A O 1
ATOM 598 N N . GLY A 1 81 ? -11.485 -1.458 17.453 1.00 94.81 81 GLY A N 1
ATOM 599 C CA . GLY A 1 81 ? -12.757 -1.916 16.889 1.00 94.81 81 GLY A CA 1
ATOM 600 C C . GLY A 1 81 ? -12.761 -1.904 15.354 1.00 94.81 81 GLY A C 1
ATOM 601 O O . GLY A 1 81 ? -13.764 -1.544 14.735 1.00 94.81 81 GLY A O 1
ATOM 602 N N . LYS A 1 82 ? -11.624 -2.230 14.730 1.00 94.94 82 LYS A N 1
ATOM 603 C CA . LYS A 1 82 ? -11.426 -2.258 13.272 1.00 94.94 82 LYS A CA 1
ATOM 604 C C . LYS A 1 82 ? -11.040 -3.659 12.815 1.00 94.94 82 LYS A C 1
ATOM 606 O O . LYS A 1 82 ? -10.705 -4.523 13.614 1.00 94.94 82 LYS A O 1
ATOM 611 N N . SER A 1 83 ? -11.090 -3.911 11.510 1.00 91.12 83 SER A N 1
ATOM 612 C CA . SER A 1 83 ? -10.565 -5.165 10.960 1.00 91.12 83 SER A CA 1
ATOM 613 C C . SER A 1 83 ? -9.043 -5.115 10.798 1.00 91.12 83 SER A C 1
ATOM 615 O O . SER A 1 83 ? -8.469 -4.057 10.544 1.00 91.12 83 SER A O 1
ATOM 617 N N . VAL A 1 84 ? -8.385 -6.279 10.841 1.00 90.44 84 VAL A N 1
ATOM 618 C CA . VAL A 1 84 ? -6.944 -6.407 10.533 1.00 90.44 84 VAL A CA 1
ATOM 619 C C . VAL A 1 84 ? -6.606 -5.795 9.169 1.00 90.44 84 VAL A C 1
ATOM 621 O O . VAL A 1 84 ? -5.583 -5.131 9.022 1.00 90.44 84 VAL A O 1
ATOM 624 N N . ALA A 1 85 ? -7.493 -5.951 8.180 1.00 85.94 85 ALA A N 1
ATOM 625 C CA . ALA A 1 85 ? -7.335 -5.330 6.869 1.00 85.94 85 ALA A CA 1
ATOM 626 C C . ALA A 1 85 ? -7.294 -3.797 6.972 1.00 85.94 85 ALA A C 1
ATOM 628 O O . ALA A 1 85 ? -6.375 -3.184 6.442 1.00 85.94 85 ALA A O 1
ATOM 629 N N . GLN A 1 86 ? -8.223 -3.176 7.704 1.00 90.19 86 GLN A N 1
ATOM 630 C CA . GLN A 1 86 ? -8.218 -1.725 7.914 1.00 90.19 86 GLN A CA 1
ATOM 631 C C . GLN A 1 86 ? -6.948 -1.245 8.623 1.00 90.19 86 GLN A C 1
ATOM 633 O O . GLN A 1 86 ? -6.413 -0.213 8.230 1.00 90.19 86 GLN A O 1
ATOM 638 N N . VAL A 1 87 ? -6.436 -1.990 9.610 1.00 92.00 87 VAL A N 1
ATOM 639 C CA . VAL A 1 87 ? -5.164 -1.662 10.280 1.00 92.00 87 VAL A CA 1
ATOM 640 C C . VAL A 1 87 ? -3.995 -1.709 9.298 1.00 92.00 87 VAL A C 1
ATOM 642 O O . VAL A 1 87 ? -3.219 -0.759 9.243 1.00 92.00 87 VAL A O 1
ATOM 645 N N . CYS A 1 88 ? -3.904 -2.749 8.464 1.00 87.00 88 CYS A N 1
ATOM 646 C CA . CYS A 1 88 ? -2.857 -2.851 7.441 1.00 87.00 88 CYS A CA 1
ATOM 647 C C . CYS A 1 88 ? -2.906 -1.676 6.455 1.00 87.00 88 CYS A C 1
ATOM 649 O O . CYS A 1 88 ? -1.878 -1.087 6.129 1.00 87.00 88 CYS A O 1
ATOM 651 N N . LEU A 1 89 ? -4.107 -1.330 5.986 1.00 86.12 89 LEU A N 1
ATOM 652 C CA . LEU A 1 89 ? -4.312 -0.235 5.039 1.00 86.12 89 LEU A CA 1
ATOM 653 C C . LEU A 1 89 ? -4.005 1.122 5.663 1.00 86.12 89 LEU A C 1
ATOM 655 O O . LEU A 1 89 ? -3.356 1.952 5.030 1.00 86.12 89 LEU A O 1
ATOM 659 N N . ARG A 1 90 ? -4.440 1.338 6.908 1.00 91.69 90 ARG A N 1
ATOM 660 C CA . ARG A 1 90 ? -4.146 2.560 7.653 1.00 91.69 90 ARG A CA 1
ATOM 661 C C . ARG A 1 90 ? -2.649 2.716 7.878 1.00 91.69 90 ARG A C 1
ATOM 663 O O . ARG A 1 90 ? -2.123 3.798 7.647 1.00 91.69 90 ARG A O 1
ATOM 670 N N . TRP A 1 91 ? -1.974 1.645 8.283 1.00 89.19 91 TRP A N 1
ATOM 671 C CA . TRP A 1 91 ? -0.533 1.665 8.497 1.00 89.19 91 TRP A CA 1
ATOM 672 C C . TRP A 1 91 ? 0.215 1.979 7.202 1.00 89.19 91 TRP A C 1
ATOM 674 O O . TRP A 1 91 ? 0.999 2.920 7.184 1.00 89.19 91 TRP A O 1
ATOM 684 N N . ALA A 1 92 ? -0.095 1.292 6.095 1.00 82.38 92 ALA A N 1
ATOM 685 C CA . ALA A 1 92 ? 0.503 1.592 4.792 1.00 82.38 92 ALA A CA 1
ATOM 686 C C . ALA A 1 92 ? 0.284 3.059 4.376 1.00 82.38 92 ALA A C 1
ATOM 688 O O . ALA A 1 92 ? 1.210 3.712 3.899 1.00 82.38 92 ALA A O 1
ATOM 689 N N . TYR A 1 93 ? -0.915 3.601 4.612 1.00 83.06 93 TYR A N 1
ATOM 690 C CA . TYR A 1 93 ? -1.211 5.010 4.350 1.00 83.06 93 TYR A CA 1
ATOM 691 C C . TYR A 1 93 ? -0.339 5.952 5.196 1.00 83.06 93 TYR A C 1
ATOM 693 O O . TYR A 1 93 ? 0.244 6.890 4.657 1.00 83.06 93 TYR A O 1
ATOM 701 N N . GLU A 1 94 ? -0.201 5.690 6.499 1.00 84.69 94 GLU A N 1
ATOM 702 C CA . GLU A 1 94 ? 0.622 6.504 7.407 1.00 84.69 94 GLU A CA 1
ATOM 703 C C . GLU A 1 94 ? 2.131 6.373 7.154 1.00 84.69 94 GLU A C 1
ATOM 705 O O . GLU A 1 94 ? 2.863 7.321 7.423 1.00 84.69 94 GLU A O 1
ATOM 710 N N . GLN A 1 95 ? 2.595 5.257 6.578 1.00 81.31 95 GLN A N 1
ATOM 711 C CA . GLN A 1 95 ? 3.975 5.112 6.090 1.00 81.31 95 GLN A CA 1
ATOM 712 C C . GLN A 1 95 ? 4.243 5.902 4.793 1.00 81.31 95 GLN A C 1
ATOM 714 O O . GLN A 1 95 ? 5.353 5.866 4.268 1.00 81.31 95 GLN A O 1
ATOM 719 N N . GLY A 1 96 ? 3.245 6.605 4.246 1.00 74.19 96 GLY A N 1
ATOM 720 C CA . GLY A 1 96 ? 3.400 7.399 3.028 1.00 74.19 96 GLY A CA 1
ATOM 721 C C . GLY A 1 96 ? 3.269 6.595 1.734 1.00 74.19 96 GLY A C 1
ATOM 722 O O . GLY A 1 96 ? 3.641 7.095 0.672 1.00 74.19 96 GLY A O 1
ATOM 723 N N . VAL A 1 97 ? 2.712 5.375 1.777 1.00 69.06 97 VAL A N 1
ATOM 724 C CA . VAL A 1 97 ? 2.417 4.603 0.559 1.00 69.06 97 VAL A CA 1
ATOM 725 C C . VAL A 1 97 ? 1.338 5.338 -0.244 1.00 69.06 97 VAL A C 1
ATOM 727 O O . VAL A 1 97 ? 0.147 5.283 0.066 1.00 69.06 97 VAL A O 1
ATOM 730 N N . GLY A 1 98 ? 1.765 6.041 -1.297 1.00 55.44 98 GLY A N 1
ATOM 731 C CA . GLY A 1 98 ? 0.922 6.973 -2.056 1.00 55.44 98 GLY A CA 1
ATOM 732 C C . GLY A 1 98 ? -0.236 6.329 -2.830 1.00 55.44 98 GLY A C 1
ATOM 733 O O . GLY A 1 98 ? -1.222 7.001 -3.141 1.00 55.44 98 GLY A O 1
ATOM 734 N N . ALA A 1 99 ? -0.161 5.027 -3.119 1.00 59.44 99 ALA A N 1
ATOM 735 C CA . ALA A 1 99 ? -1.228 4.282 -3.778 1.00 59.44 99 ALA A CA 1
ATOM 736 C C . ALA A 1 99 ? -1.439 2.911 -3.125 1.00 59.44 99 ALA A C 1
ATOM 738 O O . ALA A 1 99 ? -0.597 2.023 -3.214 1.00 59.44 99 ALA A O 1
ATOM 739 N N . ILE A 1 100 ? -2.612 2.724 -2.517 1.00 65.25 100 ILE A N 1
ATOM 740 C CA . ILE A 1 100 ? -3.015 1.461 -1.899 1.00 65.25 100 ILE A CA 1
ATOM 741 C C . ILE A 1 100 ? -4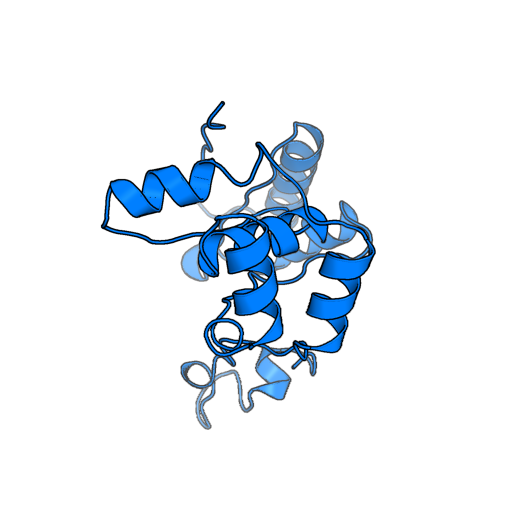.130 0.845 -2.741 1.00 65.25 100 ILE A C 1
ATOM 743 O O . ILE A 1 100 ? -5.210 1.423 -2.881 1.00 65.25 100 ILE A O 1
ATOM 747 N N . LEU A 1 101 ? -3.864 -0.326 -3.320 1.00 63.84 101 LEU A N 1
ATOM 748 C CA . LEU A 1 101 ? -4.828 -1.058 -4.136 1.00 63.84 101 LEU A CA 1
ATOM 749 C C . LEU A 1 101 ? -5.435 -2.199 -3.326 1.00 63.84 101 LEU A C 1
ATOM 751 O O . LEU A 1 101 ? -4.752 -3.144 -2.932 1.00 63.84 101 LEU A O 1
ATOM 755 N N . VAL A 1 102 ? -6.745 -2.121 -3.109 1.00 66.69 102 VAL A N 1
ATOM 756 C CA . VAL A 1 102 ? -7.514 -3.142 -2.396 1.00 66.69 102 VAL A CA 1
ATOM 757 C C . VAL A 1 102 ? -8.563 -3.749 -3.300 1.00 66.69 102 VAL A C 1
ATOM 759 O O . VAL A 1 102 ? -9.397 -3.056 -3.876 1.00 66.69 102 VAL A O 1
ATOM 762 N N . LYS A 1 103 ? -8.548 -5.076 -3.397 1.00 68.12 103 LYS A N 1
ATOM 763 C CA . LYS A 1 103 ? -9.568 -5.837 -4.113 1.00 68.12 103 LYS A CA 1
ATOM 764 C C . LYS A 1 103 ? -10.572 -6.413 -3.121 1.00 68.12 103 LYS A C 1
ATOM 766 O O . LYS A 1 103 ? -10.191 -7.125 -2.197 1.00 68.12 103 LYS A O 1
ATOM 771 N N . SER A 1 104 ? -11.858 -6.202 -3.375 1.00 66.75 104 SER A N 1
ATOM 772 C CA . SER A 1 104 ? -12.942 -6.923 -2.709 1.00 66.75 104 SER A CA 1
ATOM 773 C C . SER A 1 104 ? -14.147 -7.040 -3.640 1.00 66.75 104 SER A C 1
ATOM 775 O O . SER A 1 104 ? -14.442 -6.115 -4.385 1.00 66.75 104 SER A O 1
ATOM 777 N N . PHE A 1 105 ? -14.866 -8.161 -3.569 1.00 70.50 105 PHE A N 1
ATOM 778 C CA . PHE A 1 105 ? -16.187 -8.324 -4.198 1.00 70.50 105 PHE A CA 1
ATOM 779 C C . PHE A 1 105 ? -17.339 -8.146 -3.195 1.00 70.50 105 PHE A C 1
ATOM 781 O O . PHE A 1 105 ? -18.511 -8.187 -3.556 1.00 70.50 105 PHE A O 1
ATOM 788 N N . ARG A 1 106 ? -17.005 -7.951 -1.915 1.00 71.56 106 ARG A N 1
ATOM 789 C CA . ARG A 1 106 ? -17.939 -7.779 -0.803 1.00 71.56 106 ARG A CA 1
ATOM 790 C C . ARG A 1 106 ? -18.186 -6.297 -0.550 1.00 71.56 106 ARG A C 1
ATOM 792 O O . ARG A 1 106 ? -17.245 -5.558 -0.258 1.00 71.56 106 ARG A O 1
ATOM 799 N N . LYS A 1 107 ? -19.447 -5.868 -0.666 1.00 74.31 107 LYS A N 1
ATOM 800 C CA . LYS A 1 107 ? -19.855 -4.457 -0.550 1.00 74.31 107 LYS A CA 1
ATOM 801 C C . LYS A 1 107 ? -19.551 -3.860 0.823 1.00 74.31 107 LYS A C 1
ATOM 803 O O . LYS A 1 107 ? -19.126 -2.715 0.900 1.00 74.31 107 LYS A O 1
ATOM 808 N N . ASP A 1 108 ? -19.745 -4.636 1.878 1.00 81.81 108 ASP A N 1
ATOM 809 C CA . ASP A 1 108 ? -19.373 -4.319 3.258 1.00 81.81 108 ASP A CA 1
ATOM 810 C C . ASP A 1 108 ? -17.866 -4.041 3.385 1.00 81.81 108 ASP A C 1
ATOM 812 O O . ASP A 1 108 ? -17.479 -2.947 3.784 1.00 81.81 108 ASP A O 1
ATOM 816 N N . ARG A 1 109 ? -17.012 -4.949 2.898 1.00 77.31 109 ARG A N 1
ATOM 817 C CA . ARG A 1 109 ? -15.549 -4.771 2.916 1.00 77.31 109 ARG A CA 1
ATOM 818 C C . ARG A 1 109 ? -15.072 -3.576 2.092 1.00 77.31 109 ARG A C 1
ATOM 820 O O . ARG A 1 109 ? -14.117 -2.910 2.468 1.00 77.31 109 ARG A O 1
ATOM 827 N N . MET A 1 110 ? -15.722 -3.294 0.960 1.00 75.12 110 MET A N 1
ATOM 828 C CA . MET A 1 110 ? -15.392 -2.109 0.158 1.00 75.12 110 MET A CA 1
ATOM 829 C C . MET A 1 110 ? -15.651 -0.811 0.929 1.00 75.12 110 MET A C 1
ATOM 831 O O . MET A 1 110 ? -14.862 0.119 0.802 1.00 75.12 110 MET A O 1
ATOM 835 N N . LYS A 1 111 ? -16.715 -0.756 1.742 1.00 82.56 111 LYS A N 1
ATOM 836 C CA . LYS A 1 111 ? -16.971 0.389 2.626 1.00 82.56 111 LYS A CA 1
ATOM 837 C C . LYS A 1 111 ? -15.921 0.481 3.731 1.00 82.56 111 LYS A C 1
ATOM 839 O O . LYS A 1 111 ? -15.296 1.525 3.858 1.00 82.56 111 LYS A O 1
ATOM 844 N N . GLU A 1 112 ? -15.653 -0.622 4.432 1.00 84.25 112 GLU A N 1
ATOM 845 C CA . GLU A 1 112 ? -14.634 -0.676 5.495 1.00 84.25 112 GLU A CA 1
ATOM 846 C C . GLU A 1 112 ? -13.265 -0.168 5.009 1.00 84.25 112 GLU A C 1
ATOM 848 O O . GLU A 1 112 ? -12.589 0.582 5.712 1.00 84.25 112 GLU A O 1
ATOM 853 N N . ASN A 1 113 ? -12.866 -0.532 3.786 1.00 80.38 113 ASN A N 1
ATOM 854 C CA . ASN A 1 113 ? -11.602 -0.097 3.191 1.00 80.38 113 ASN A CA 1
ATOM 855 C C . ASN A 1 113 ? -11.524 1.422 2.950 1.00 80.38 113 ASN A C 1
ATOM 857 O O . ASN A 1 113 ? -10.424 1.967 2.901 1.00 80.38 113 ASN A O 1
ATOM 861 N N . LEU A 1 114 ? -12.660 2.103 2.779 1.00 84.88 114 LEU A N 1
ATOM 862 C CA . LEU A 1 114 ? -12.718 3.557 2.592 1.00 84.88 114 LEU A CA 1
ATOM 863 C C . LEU A 1 114 ? -12.723 4.321 3.923 1.00 84.88 114 LEU A C 1
ATOM 865 O O . LEU A 1 114 ? -12.360 5.492 3.951 1.00 84.88 114 LEU A O 1
ATOM 869 N N . GLU A 1 115 ? -13.087 3.668 5.025 1.00 90.12 115 GLU A N 1
ATOM 870 C CA . GLU A 1 115 ? -13.175 4.270 6.366 1.00 90.12 115 GLU A CA 1
ATOM 871 C C . GLU A 1 115 ? -11.805 4.418 7.057 1.00 90.12 115 GLU A C 1
ATOM 873 O O . GLU A 1 115 ? -11.714 4.898 8.187 1.00 90.12 115 GLU A O 1
ATOM 878 N N . ILE A 1 116 ? -10.708 4.026 6.399 1.00 89.94 116 ILE A N 1
ATOM 879 C CA . ILE A 1 116 ? -9.347 4.099 6.961 1.00 89.94 116 ILE A CA 1
ATOM 880 C C . ILE A 1 116 ? -8.868 5.539 7.205 1.00 89.94 116 ILE A C 1
ATOM 882 O O . ILE A 1 116 ? -7.869 5.751 7.883 1.00 89.94 116 ILE A O 1
ATOM 886 N N . PHE A 1 117 ? -9.547 6.544 6.653 1.00 88.69 117 PHE A N 1
ATOM 887 C CA . PHE A 1 117 ? -9.148 7.948 6.781 1.00 88.69 117 PHE A CA 1
ATOM 888 C C . PHE A 1 117 ? -9.732 8.638 8.020 1.00 88.69 117 PHE A C 1
ATOM 890 O O . PHE A 1 117 ? -9.259 9.708 8.390 1.00 88.69 117 PHE A O 1
ATOM 897 N N . GLU A 1 118 ? -10.728 8.031 8.670 1.00 91.19 118 GLU A N 1
ATOM 898 C CA . GLU A 1 118 ? -11.489 8.648 9.770 1.00 91.19 118 GLU A CA 1
ATOM 899 C C . GLU A 1 118 ? -10.868 8.420 11.158 1.00 91.19 118 GLU A C 1
ATOM 901 O O . GLU A 1 118 ? -11.367 8.917 12.164 1.00 91.19 118 GLU A O 1
ATOM 906 N N . TRP A 1 119 ? -9.782 7.656 11.232 1.00 94.44 119 TRP A N 1
ATOM 907 C CA . TRP A 1 119 ? -9.087 7.298 12.468 1.00 94.44 119 TRP A CA 1
ATOM 908 C C . TRP A 1 119 ? -7.598 7.093 12.179 1.00 94.44 119 TRP A C 1
ATOM 910 O O . TRP A 1 119 ? -7.219 6.992 11.017 1.00 94.44 119 TRP A O 1
ATOM 920 N N . GLY A 1 120 ? -6.756 7.030 13.211 1.00 94.31 120 GLY A N 1
ATOM 921 C CA . GLY A 1 120 ? -5.308 6.859 13.059 1.00 94.31 120 GLY A CA 1
ATOM 922 C C . GLY A 1 120 ? -4.686 5.886 14.054 1.00 94.31 120 GLY A C 1
ATOM 923 O O . GLY A 1 120 ? -5.304 5.526 15.071 1.00 94.31 120 GLY A O 1
ATOM 924 N N . LEU A 1 121 ? -3.460 5.467 13.746 1.00 93.88 121 LEU A N 1
ATOM 925 C CA . LEU A 1 121 ? -2.625 4.698 14.665 1.00 93.88 121 LEU A CA 1
ATOM 926 C C . LEU A 1 121 ? -1.840 5.657 15.564 1.00 93.88 121 LEU A C 1
ATOM 928 O O . LEU A 1 121 ? -1.508 6.777 15.174 1.00 93.88 121 LEU A O 1
ATOM 932 N N . SER A 1 122 ? -1.566 5.229 16.791 1.00 96.06 122 SER A N 1
ATOM 933 C CA . SER A 1 122 ? -0.631 5.936 17.658 1.00 96.06 122 SER A CA 1
ATOM 934 C C . SER A 1 122 ? 0.812 5.691 17.193 1.00 96.06 122 SER A C 1
ATOM 936 O O . SER A 1 122 ? 1.086 4.684 16.524 1.00 96.06 122 SER A O 1
ATOM 938 N N . PRO A 1 123 ? 1.767 6.564 17.560 1.00 94.62 123 PRO A N 1
ATOM 939 C CA . PRO A 1 123 ? 3.181 6.337 17.269 1.00 94.62 123 PRO A CA 1
ATOM 940 C C . PRO A 1 123 ? 3.686 4.978 17.779 1.00 94.62 123 PRO A C 1
ATOM 942 O O . PRO A 1 123 ? 4.464 4.305 17.104 1.00 94.62 123 PRO A O 1
ATOM 945 N N . GLU A 1 124 ? 3.207 4.537 18.942 1.00 94.12 124 GLU A N 1
ATOM 946 C CA . GLU A 1 124 ? 3.565 3.256 19.554 1.00 94.12 124 GLU A CA 1
ATOM 947 C C . GLU A 1 124 ? 2.986 2.070 18.779 1.00 94.12 124 GLU A C 1
ATOM 949 O O . GLU A 1 124 ? 3.681 1.077 18.573 1.00 94.12 124 GLU A O 1
ATOM 954 N N . GLU A 1 125 ? 1.733 2.165 18.328 1.00 93.88 125 GLU A N 1
ATOM 955 C CA . GLU A 1 125 ? 1.093 1.147 17.486 1.00 93.88 125 GLU A CA 1
ATOM 956 C C . GLU A 1 125 ? 1.827 1.010 16.150 1.00 93.88 125 GLU A C 1
ATOM 958 O O . GLU A 1 125 ? 2.179 -0.097 15.745 1.00 93.88 125 GLU A O 1
ATOM 963 N N . SER A 1 126 ? 2.121 2.138 15.500 1.00 89.88 126 SER A N 1
ATOM 964 C CA . SER A 1 126 ? 2.848 2.168 14.229 1.00 89.88 126 SER A CA 1
ATOM 965 C C . SER A 1 126 ? 4.252 1.567 14.360 1.00 89.88 126 SER A C 1
ATOM 967 O O . SER A 1 126 ? 4.659 0.749 13.529 1.00 89.88 126 SER A O 1
ATOM 969 N N . LYS A 1 127 ? 4.959 1.890 15.453 1.00 90.00 127 LYS A N 1
ATOM 970 C CA . LYS A 1 127 ? 6.267 1.309 15.775 1.00 90.00 127 LYS A CA 1
ATOM 971 C C . LYS A 1 127 ? 6.187 -0.206 15.989 1.00 90.00 127 LYS A C 1
ATOM 973 O O . LYS A 1 127 ? 6.975 -0.935 15.393 1.00 90.00 127 LYS A O 1
ATOM 978 N N . LYS A 1 128 ? 5.218 -0.688 16.777 1.00 90.75 128 LYS A N 1
ATOM 979 C CA . LYS A 1 128 ? 5.015 -2.129 17.014 1.00 90.75 128 LYS A CA 1
ATOM 980 C C . LYS A 1 128 ? 4.775 -2.899 15.718 1.00 90.75 128 LYS A C 1
ATOM 982 O O . LYS A 1 128 ? 5.306 -3.993 15.558 1.00 90.75 128 LYS A O 1
ATOM 987 N N . ILE A 1 129 ? 3.992 -2.338 14.793 1.00 88.44 129 ILE A N 1
ATOM 988 C CA . ILE A 1 129 ? 3.747 -2.964 13.487 1.00 88.44 129 ILE A CA 1
ATOM 989 C C . ILE A 1 129 ? 5.054 -3.068 12.690 1.00 88.44 129 ILE A C 1
ATOM 991 O O . ILE A 1 129 ? 5.349 -4.135 12.154 1.00 88.44 129 ILE A O 1
ATOM 995 N N . GLY A 1 130 ? 5.852 -1.996 12.653 1.00 84.69 130 GLY A N 1
ATOM 996 C CA . GLY A 1 130 ? 7.140 -1.983 11.953 1.00 84.69 130 GLY A CA 1
ATOM 997 C C . GLY A 1 130 ? 8.164 -2.974 12.518 1.00 84.69 130 GLY A C 1
ATOM 998 O O . GLY A 1 130 ? 8.911 -3.575 11.754 1.00 84.69 130 GLY A O 1
ATOM 999 N N . GLU A 1 131 ? 8.176 -3.188 13.835 1.00 86.38 131 GLU A N 1
ATOM 1000 C CA . GLU A 1 131 ? 9.054 -4.172 14.488 1.00 86.38 131 GLU A CA 1
ATOM 1001 C C . GLU A 1 131 ? 8.573 -5.619 14.288 1.00 86.38 131 GLU A C 1
ATOM 1003 O O . GLU A 1 131 ? 9.385 -6.542 14.229 1.00 86.38 131 GLU A O 1
ATOM 1008 N N . ALA A 1 132 ? 7.259 -5.830 14.183 1.00 84.31 132 ALA A N 1
ATOM 1009 C CA . ALA A 1 132 ? 6.663 -7.161 14.096 1.00 84.31 132 ALA A CA 1
ATOM 1010 C C . ALA A 1 132 ? 6.610 -7.738 12.674 1.00 84.31 132 ALA A C 1
ATOM 1012 O O . ALA A 1 132 ? 6.495 -8.956 12.517 1.00 84.31 132 ALA A O 1
ATOM 1013 N N . ILE A 1 133 ? 6.640 -6.890 11.640 1.00 81.06 133 ILE A N 1
ATOM 1014 C CA . ILE A 1 133 ? 6.461 -7.312 10.247 1.00 81.06 133 ILE A CA 1
ATOM 1015 C C . ILE A 1 133 ? 7.760 -7.081 9.468 1.00 81.06 133 ILE A C 1
ATOM 1017 O O . ILE A 1 133 ? 8.077 -5.935 9.145 1.00 81.06 133 ILE A O 1
ATOM 1021 N N . PRO A 1 134 ? 8.501 -8.148 9.110 1.00 73.38 134 PRO A N 1
ATOM 1022 C CA . PRO A 1 134 ? 9.681 -8.002 8.272 1.00 73.38 134 PRO A CA 1
ATOM 1023 C C . PRO A 1 134 ? 9.286 -7.521 6.871 1.00 73.38 134 PRO A C 1
ATOM 1025 O O . PRO A 1 134 ? 8.319 -8.007 6.275 1.00 73.38 134 PRO A O 1
ATOM 1028 N N . GLN A 1 135 ? 10.055 -6.577 6.330 1.00 71.00 135 GLN A N 1
ATOM 1029 C CA . GLN A 1 135 ? 9.907 -6.149 4.940 1.00 71.00 135 GLN A CA 1
ATOM 1030 C C . GLN A 1 135 ? 10.362 -7.272 4.007 1.00 71.00 135 GLN A C 1
ATOM 1032 O O . GLN A 1 135 ? 11.436 -7.837 4.186 1.00 71.00 135 GLN A O 1
ATOM 1037 N N . SER A 1 136 ? 9.512 -7.621 3.044 1.00 71.06 136 SER A N 1
ATOM 1038 C CA . SER A 1 136 ? 9.809 -8.619 2.012 1.00 71.06 136 SER A CA 1
ATOM 1039 C C . SER A 1 136 ? 8.884 -8.441 0.809 1.00 71.06 136 SER A C 1
ATOM 1041 O O . SER A 1 136 ? 7.734 -7.998 0.955 1.00 71.06 136 SER A O 1
ATOM 1043 N N . ARG A 1 137 ? 9.347 -8.813 -0.392 1.00 70.25 137 ARG A N 1
ATOM 1044 C CA . ARG A 1 137 ? 8.477 -8.820 -1.579 1.00 70.25 137 ARG A CA 1
ATOM 1045 C C . ARG A 1 137 ? 7.445 -9.947 -1.525 1.00 70.25 137 ARG A C 1
ATOM 1047 O O . ARG A 1 137 ? 7.769 -11.127 -1.605 1.00 70.25 137 ARG A O 1
ATOM 1054 N N . GLY A 1 138 ? 6.164 -9.573 -1.501 1.00 65.56 138 GLY A N 1
ATOM 1055 C CA . GLY A 1 138 ? 5.048 -10.529 -1.512 1.00 65.56 138 GLY A CA 1
ATOM 1056 C C . GLY A 1 138 ? 4.824 -11.255 -2.849 1.00 65.56 138 GLY A C 1
ATOM 1057 O O . GLY A 1 138 ? 4.155 -12.284 -2.879 1.00 65.56 138 GLY A O 1
ATOM 1058 N N . ASN A 1 139 ? 5.357 -10.734 -3.956 1.00 71.06 139 ASN A N 1
ATOM 1059 C CA . ASN A 1 139 ? 5.443 -11.441 -5.231 1.00 71.06 139 ASN A CA 1
ATOM 1060 C C . ASN A 1 139 ? 6.868 -11.298 -5.759 1.00 71.06 139 ASN A C 1
ATOM 1062 O O . ASN A 1 139 ? 7.254 -10.221 -6.207 1.00 71.06 139 ASN A O 1
ATOM 1066 N N . ARG A 1 140 ? 7.627 -12.392 -5.706 1.00 76.31 140 ARG A N 1
ATOM 1067 C CA . ARG A 1 140 ? 9.017 -12.436 -6.162 1.00 76.31 140 ARG A CA 1
ATOM 1068 C C . ARG A 1 140 ? 9.147 -12.504 -7.682 1.00 76.31 140 ARG A C 1
ATOM 1070 O O . ARG A 1 140 ? 10.251 -12.380 -8.186 1.00 76.31 140 ARG A O 1
ATOM 1077 N N . GLY A 1 141 ? 8.048 -12.677 -8.422 1.00 79.00 141 GLY A N 1
ATOM 1078 C CA . GLY A 1 141 ? 8.088 -12.687 -9.885 1.00 79.00 141 GLY A CA 1
ATOM 1079 C C . GLY A 1 141 ? 8.778 -13.916 -10.481 1.00 79.00 141 GLY A C 1
ATOM 1080 O O . GLY A 1 141 ? 9.215 -13.866 -11.620 1.00 79.00 141 GLY A O 1
ATOM 1081 N N . GLU A 1 142 ? 8.847 -15.026 -9.741 1.00 83.56 142 GLU A N 1
ATOM 1082 C CA . GLU A 1 142 ? 9.528 -16.274 -10.143 1.00 83.56 142 GLU A CA 1
ATOM 1083 C C . GLU A 1 142 ? 9.061 -16.805 -11.507 1.00 83.56 142 GLU A C 1
ATOM 1085 O O . GLU A 1 142 ? 9.827 -17.406 -12.246 1.00 83.56 142 GLU A O 1
ATOM 1090 N N . PHE A 1 143 ? 7.813 -16.531 -11.882 1.00 82.44 143 PHE A N 1
ATOM 1091 C CA . PHE A 1 143 ? 7.233 -16.910 -13.170 1.00 82.44 143 PHE A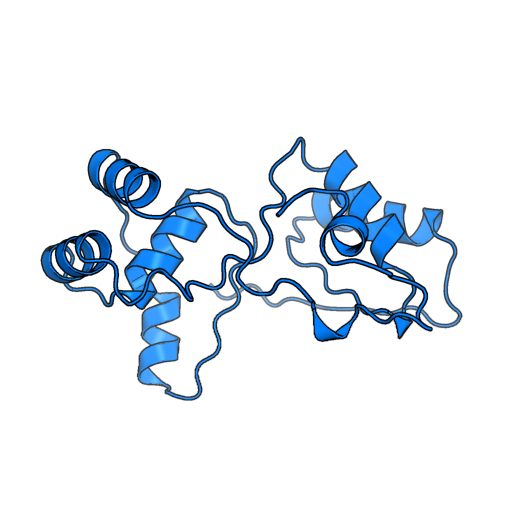 CA 1
ATOM 1092 C C . PHE A 1 143 ? 7.782 -16.121 -14.372 1.00 82.44 143 PHE A C 1
ATOM 1094 O O . PHE A 1 143 ? 7.545 -16.525 -15.508 1.00 82.44 143 PHE A O 1
ATOM 1101 N N . PHE A 1 144 ? 8.482 -15.005 -14.145 1.00 80.00 144 PHE A N 1
ATOM 1102 C CA . PHE A 1 144 ? 9.209 -14.269 -15.184 1.00 80.00 144 PHE A CA 1
ATOM 1103 C C . PHE A 1 144 ? 10.648 -14.773 -15.371 1.00 80.00 144 PHE A C 1
ATOM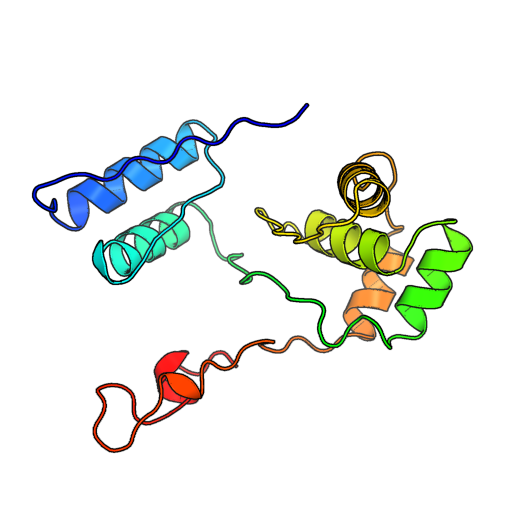 1105 O O . PHE A 1 144 ? 11.315 -14.356 -16.316 1.00 80.00 144 PHE A O 1
ATOM 1112 N N . VAL A 1 145 ? 11.122 -15.661 -14.492 1.00 88.06 145 VAL A N 1
ATOM 1113 C CA . VAL A 1 145 ? 12.479 -16.210 -14.523 1.00 88.06 145 VAL A CA 1
ATOM 1114 C C . VAL A 1 145 ? 12.495 -17.489 -15.353 1.00 88.06 145 VAL A C 1
ATOM 1116 O O . VAL A 1 145 ? 11.669 -18.383 -15.157 1.00 88.06 145 VAL A O 1
ATOM 1119 N N . SER A 1 146 ? 13.432 -17.586 -16.295 1.00 89.62 146 SER A N 1
ATOM 1120 C CA . SER A 1 146 ? 13.581 -18.768 -17.147 1.00 89.62 146 SER A CA 1
ATOM 1121 C C . SER A 1 146 ? 15.011 -18.917 -17.657 1.00 89.62 146 SER A C 1
ATOM 1123 O O . SER A 1 146 ? 15.628 -17.944 -18.091 1.00 89.62 146 SER A O 1
ATOM 1125 N N . ASP A 1 147 ? 15.496 -20.160 -17.702 1.00 89.25 147 ASP A N 1
ATOM 1126 C CA . ASP A 1 147 ? 16.817 -20.502 -18.244 1.00 89.25 147 ASP A CA 1
ATOM 1127 C C . ASP A 1 147 ? 16.982 -20.088 -19.712 1.00 89.25 147 ASP A C 1
ATOM 1129 O O . ASP A 1 147 ? 18.072 -19.687 -20.117 1.00 89.25 147 ASP A O 1
ATOM 1133 N N . ASP A 1 148 ? 15.898 -20.093 -20.492 1.00 90.94 148 ASP A N 1
ATOM 1134 C CA . ASP A 1 148 ? 15.879 -19.672 -21.899 1.00 90.94 148 ASP A CA 1
ATOM 1135 C C . ASP A 1 148 ? 15.389 -18.221 -22.079 1.00 90.94 148 ASP A C 1
ATOM 1137 O O . ASP A 1 148 ? 15.476 -17.654 -23.168 1.00 90.94 148 ASP A O 1
ATOM 1141 N N . GLY A 1 149 ? 14.885 -17.596 -21.009 1.00 82.75 149 GLY A N 1
ATOM 1142 C CA . GLY A 1 149 ? 14.316 -16.248 -21.019 1.00 82.75 149 GLY A CA 1
ATOM 1143 C C . GLY A 1 149 ? 15.351 -15.131 -20.844 1.00 82.75 149 GLY A C 1
ATOM 1144 O O . GLY A 1 149 ? 16.517 -15.398 -20.561 1.00 82.75 149 GLY A O 1
ATOM 1145 N N . PRO A 1 150 ? 14.947 -13.860 -20.995 1.00 84.44 150 PRO A N 1
ATOM 1146 C CA . PRO A 1 150 ? 15.842 -12.717 -20.811 1.00 84.44 150 PRO A CA 1
ATOM 1147 C C . PRO A 1 150 ? 16.262 -12.486 -19.351 1.00 84.44 150 PRO A C 1
ATOM 1149 O O . PRO A 1 150 ? 17.218 -11.760 -19.132 1.00 84.44 150 PRO A O 1
ATOM 1152 N N . ILE A 1 151 ? 15.569 -13.089 -18.380 1.00 85.25 151 ILE A N 1
ATOM 1153 C CA . ILE A 1 151 ? 15.791 -12.909 -16.940 1.00 85.25 151 ILE A CA 1
ATOM 1154 C C . ILE A 1 151 ? 16.118 -14.276 -16.336 1.00 85.25 151 ILE A C 1
ATOM 1156 O O . ILE A 1 151 ? 15.291 -15.194 -16.396 1.00 85.25 151 ILE A O 1
ATOM 1160 N N . LYS A 1 152 ? 17.326 -14.420 -15.784 1.00 88.94 152 LYS A N 1
ATOM 1161 C CA . LYS A 1 152 ? 17.894 -15.703 -15.336 1.00 88.94 152 LYS A CA 1
ATOM 1162 C C . LYS A 1 152 ? 17.734 -15.952 -13.844 1.00 88.94 152 LYS A C 1
ATOM 1164 O O . LYS A 1 152 ? 17.820 -17.099 -13.412 1.00 88.94 152 LYS A O 1
ATOM 1169 N N . SER A 1 153 ? 17.476 -14.917 -13.050 1.00 90.44 153 SER A N 1
ATOM 1170 C CA . SER A 1 153 ? 17.197 -15.073 -11.623 1.00 90.44 153 SER A CA 1
ATOM 1171 C C . SER A 1 153 ? 16.198 -14.048 -11.094 1.00 90.44 153 SER A C 1
ATOM 1173 O O . SER A 1 153 ? 15.903 -13.031 -11.721 1.00 90.44 153 SER A O 1
ATOM 1175 N N . VAL A 1 154 ? 15.662 -14.332 -9.907 1.00 84.44 154 VAL A N 1
ATOM 1176 C CA . VAL A 1 154 ? 14.786 -13.408 -9.176 1.00 84.44 154 VAL A CA 1
ATOM 1177 C C . VAL A 1 154 ? 15.584 -12.192 -8.699 1.00 84.44 154 VAL A C 1
ATOM 1179 O O . VAL A 1 154 ? 15.067 -11.083 -8.664 1.00 84.44 154 VAL A O 1
ATOM 1182 N N . GLU A 1 155 ? 16.851 -12.386 -8.354 1.00 86.94 155 GLU A N 1
ATOM 1183 C CA . GLU A 1 155 ? 17.766 -11.314 -7.975 1.00 86.94 155 GLU A CA 1
ATOM 1184 C C . GLU A 1 155 ? 18.017 -10.364 -9.151 1.00 86.94 155 GLU A C 1
ATOM 1186 O O . GLU A 1 155 ? 17.996 -9.157 -8.951 1.00 86.94 155 GLU A O 1
ATOM 1191 N N . GLU A 1 156 ? 18.199 -10.894 -10.365 1.00 85.50 156 GLU A N 1
ATOM 1192 C CA . GLU A 1 156 ? 18.339 -10.102 -11.595 1.00 85.50 156 GLU A CA 1
ATOM 1193 C C . GLU A 1 156 ? 17.046 -9.351 -11.928 1.00 85.50 156 GLU A C 1
ATOM 1195 O O . GLU A 1 156 ? 17.094 -8.177 -12.269 1.00 85.50 156 GLU A O 1
ATOM 1200 N N . LEU A 1 157 ? 15.884 -9.995 -11.766 1.00 81.19 157 LEU A N 1
ATOM 1201 C CA . LEU A 1 157 ? 14.582 -9.353 -11.977 1.00 81.19 157 LEU A CA 1
ATOM 1202 C C . LEU A 1 157 ? 14.387 -8.096 -11.111 1.00 81.19 157 LEU A C 1
ATOM 1204 O O . LEU A 1 157 ? 13.659 -7.187 -11.508 1.00 81.19 157 LEU A O 1
ATOM 1208 N N . TRP A 1 158 ? 14.983 -8.076 -9.918 1.00 80.44 158 TRP A N 1
ATOM 1209 C CA . TRP A 1 158 ? 14.793 -7.019 -8.923 1.00 80.44 158 TRP A CA 1
ATOM 1210 C C . TRP A 1 158 ? 16.067 -6.240 -8.597 1.00 80.44 158 TRP A C 1
ATOM 1212 O O . TRP A 1 158 ? 16.098 -5.567 -7.569 1.00 80.44 158 TRP A O 1
ATOM 1222 N N . ASP A 1 159 ? 17.119 -6.354 -9.408 1.00 81.31 159 ASP A N 1
ATOM 1223 C CA . ASP A 1 159 ? 18.407 -5.679 -9.188 1.00 81.31 159 ASP A CA 1
ATOM 1224 C C . ASP A 1 159 ? 18.979 -5.868 -7.761 1.00 81.31 159 ASP A C 1
ATOM 1226 O O . ASP A 1 159 ? 19.637 -4.995 -7.195 1.00 81.31 159 ASP A O 1
ATOM 1230 N N . GLY A 1 160 ? 18.719 -7.028 -7.149 1.00 75.12 160 GLY A N 1
ATOM 1231 C CA . GLY A 1 160 ? 19.148 -7.365 -5.786 1.00 75.12 160 GLY A CA 1
ATOM 1232 C C . GLY A 1 160 ? 18.284 -6.799 -4.650 1.00 75.12 160 GLY A C 1
ATOM 1233 O O . GLY A 1 160 ? 18.556 -7.092 -3.485 1.00 75.12 160 GLY A O 1
ATOM 1234 N N . GLU A 1 161 ? 17.227 -6.043 -4.942 1.00 71.94 161 GLU A N 1
ATOM 1235 C CA . GLU A 1 161 ? 16.283 -5.553 -3.935 1.00 71.94 161 GLU A CA 1
ATOM 1236 C C . GLU A 1 161 ? 15.207 -6.613 -3.642 1.00 71.94 161 GLU A C 1
ATOM 1238 O O . GLU A 1 161 ? 14.164 -6.601 -4.290 1.00 71.94 161 GLU A O 1
ATOM 1243 N N . LEU A 1 162 ? 15.403 -7.528 -2.686 1.00 65.25 162 LEU A N 1
ATOM 1244 C CA . LEU A 1 162 ? 14.431 -8.589 -2.334 1.00 65.25 162 LEU A CA 1
ATOM 1245 C C . LEU A 1 162 ? 13.727 -8.394 -0.988 1.00 65.25 162 LEU A C 1
ATOM 1247 O O . LEU A 1 162 ? 14.388 -7.921 -0.042 1.00 65.25 162 LEU A O 1
#

Radius of gyration: 18.41 Å; chains: 1; bounding box: 39×39×53 Å

Secondary structure (DSSP, 8-state):
----------SSPPPHHHHHHHHHHHHHTT-------GGG--HHHHHHHHHHHSSS--------TTTTT-HHHHHHHHHHT--HHHHHHHHHHHTT-S------S-HHHHHHHHGGGS----HHHHHHHHHHS----S---GGG--TTSS---HHHHTTT--

Sequence (162 aa):
MPVLRLGTAHYPLVGSEAVKKAVLEAIELGYRHFDTAFLYQTEQPLGEAIAEALPVAAHSSLRAVGAAGCEVLKEIAEAKGKSVAQVCLRWAYEQGVGAILVKSFRKDRMKENLEIFEWGLSPEESKKIGEAIPQSRGNRGEFFVSDDGPIKSVEELWDGEL

Foldseek 3Di:
DDDDDDDDADPPQDDLVVLLVVLLVCVVVPDLDDDDDPVNVNVVSNVVSCVVNDVDDQPDAPPCPVQQPFPLLVVVCVVVVADSVLSVLLLCVVVVNSDHDDDDPDPVVVVSNVCSVVDHDDPVSSVVSVVRDDDDDPDLPVVQDDPPHPHPDSCSVVVNPD

pLDDT: mean 75.78, std 15.91, range [29.3, 96.06]

Organism: NCBI:txid1293975